Protein AF-A0A438GS21-F1 (afdb_monomer_lite)

Structure (mmCIF, N/CA/C/O backbone):
data_AF-A0A438GS21-F1
#
_entry.id   AF-A0A438GS21-F1
#
loop_
_atom_site.group_PDB
_atom_site.id
_atom_site.type_symbol
_atom_site.label_atom_id
_atom_site.label_alt_id
_atom_site.label_comp_id
_atom_site.label_asym_id
_atom_site.label_entity_id
_atom_site.label_seq_id
_atom_site.pdbx_PDB_ins_cod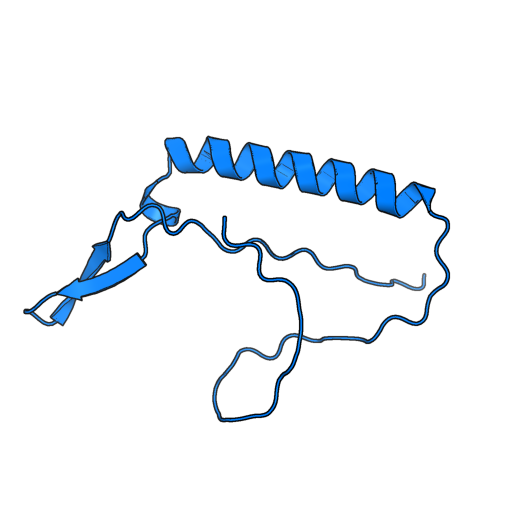e
_atom_site.Cartn_x
_atom_site.Cartn_y
_atom_site.Cartn_z
_atom_site.occupancy
_atom_site.B_iso_or_equiv
_atom_site.auth_seq_id
_atom_site.auth_comp_id
_atom_site.auth_asym_id
_atom_site.auth_atom_id
_atom_site.pdbx_PDB_model_num
ATOM 1 N N . MET A 1 1 ? 2.354 -2.220 5.141 1.00 43.91 1 MET A N 1
ATOM 2 C CA . MET A 1 1 ? 2.675 -2.857 3.848 1.00 43.91 1 MET A CA 1
ATOM 3 C C . MET A 1 1 ? 2.678 -4.359 4.076 1.00 43.91 1 MET A C 1
ATOM 5 O O . MET A 1 1 ? 3.688 -4.899 4.514 1.00 43.91 1 MET A O 1
ATOM 9 N N . ARG A 1 2 ? 1.528 -5.024 3.929 1.00 34.47 2 ARG A N 1
ATOM 10 C CA . ARG A 1 2 ? 1.480 -6.484 4.066 1.00 34.47 2 ARG A CA 1
ATOM 11 C C . ARG A 1 2 ? 1.813 -7.084 2.708 1.00 34.47 2 ARG A C 1
ATOM 13 O O . ARG A 1 2 ? 1.053 -6.951 1.761 1.00 34.47 2 ARG A O 1
ATOM 20 N N . LEU A 1 3 ? 2.996 -7.676 2.609 1.00 36.16 3 LEU A N 1
ATOM 21 C CA . LEU A 1 3 ? 3.416 -8.426 1.433 1.00 36.16 3 LEU A CA 1
ATOM 22 C C . LEU A 1 3 ? 2.918 -9.861 1.622 1.00 36.16 3 LEU A C 1
ATOM 24 O O . LEU A 1 3 ? 3.511 -10.615 2.389 1.00 36.16 3 LEU A O 1
ATOM 28 N N . HIS A 1 4 ? 1.806 -10.220 0.981 1.00 37.22 4 HIS A N 1
ATOM 29 C CA . HIS A 1 4 ? 1.393 -11.620 0.890 1.00 37.22 4 HIS A CA 1
ATOM 30 C C . HIS A 1 4 ? 2.127 -12.280 -0.283 1.00 37.22 4 HIS A C 1
ATOM 32 O O . HIS A 1 4 ? 1.955 -11.887 -1.434 1.00 37.22 4 HIS A O 1
ATOM 38 N N . GLY A 1 5 ? 2.973 -13.262 0.036 1.00 37.12 5 GLY A N 1
ATOM 39 C CA . GLY A 1 5 ? 3.529 -14.220 -0.919 1.00 37.12 5 GLY A CA 1
ATOM 40 C C . GLY A 1 5 ? 2.534 -15.357 -1.176 1.00 37.12 5 GLY A C 1
ATOM 41 O O . GLY A 1 5 ? 1.848 -15.801 -0.260 1.00 37.12 5 GLY A O 1
ATOM 42 N N . ASN A 1 6 ? 2.445 -15.772 -2.438 1.00 47.94 6 ASN A N 1
ATOM 43 C CA . ASN A 1 6 ? 1.447 -16.674 -3.025 1.00 47.94 6 ASN A CA 1
ATOM 44 C C . ASN A 1 6 ? 1.358 -18.072 -2.374 1.00 47.94 6 ASN A C 1
ATOM 46 O O . ASN A 1 6 ? 2.407 -18.657 -2.106 1.00 47.94 6 ASN A O 1
ATOM 50 N N . SER A 1 7 ? 0.142 -18.643 -2.257 1.00 42.44 7 SER A N 1
ATOM 51 C CA . SER A 1 7 ? -0.278 -19.984 -2.755 1.00 42.44 7 SER A CA 1
ATOM 52 C C . SER A 1 7 ? -1.668 -20.410 -2.230 1.00 42.44 7 SER A C 1
ATOM 54 O O . SER A 1 7 ? -1.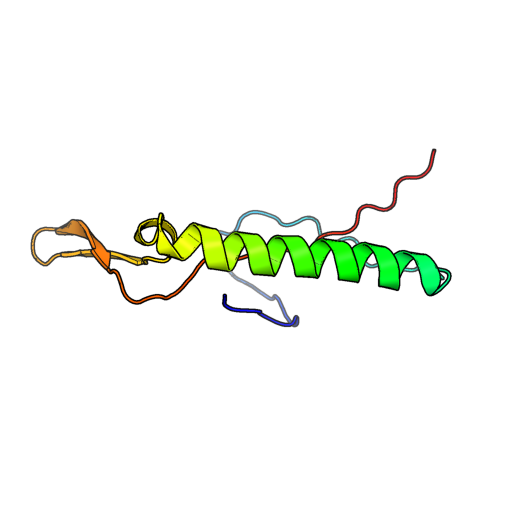961 -20.232 -1.055 1.00 42.44 7 SER A O 1
ATOM 56 N N . GLU A 1 8 ? -2.446 -21.032 -3.128 1.00 37.50 8 GLU A N 1
ATOM 57 C CA . GLU A 1 8 ? -3.681 -21.833 -2.952 1.00 37.50 8 GLU A CA 1
ATOM 58 C C . GLU A 1 8 ? -5.039 -21.114 -2.799 1.00 37.50 8 GLU A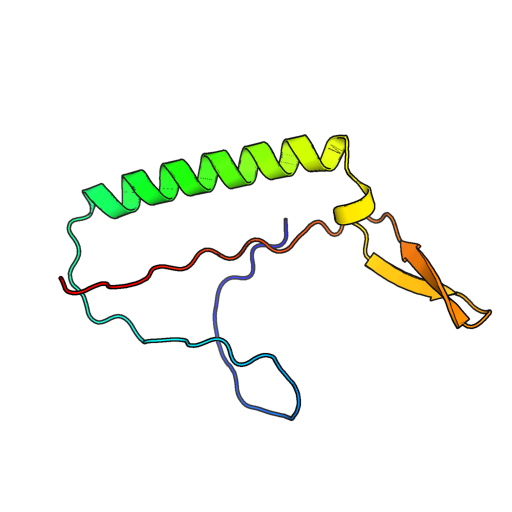 C 1
ATOM 60 O O . GLU A 1 8 ? -5.338 -20.425 -1.829 1.00 37.50 8 GLU A O 1
ATOM 65 N N . GLN A 1 9 ? -5.892 -21.341 -3.806 1.00 38.66 9 GLN A N 1
ATOM 66 C CA . GLN A 1 9 ? -7.296 -20.954 -3.869 1.00 38.66 9 GLN A CA 1
ATOM 67 C C . GLN A 1 9 ? -8.108 -22.208 -4.225 1.00 38.66 9 GLN A C 1
ATOM 69 O O . GLN A 1 9 ? -7.916 -22.740 -5.309 1.00 38.66 9 GLN A O 1
ATOM 74 N N . GLU A 1 10 ? -8.979 -22.647 -3.315 1.00 42.00 10 GLU A N 1
ATOM 75 C CA . GLU A 1 10 ? -10.191 -23.478 -3.489 1.00 42.00 10 GLU A CA 1
ATOM 76 C C . GLU A 1 10 ? -10.915 -23.378 -2.124 1.00 42.00 10 GLU A C 1
ATOM 78 O O . GLU A 1 10 ? -10.327 -23.715 -1.103 1.00 42.00 10 GLU A O 1
ATOM 83 N N . GLY A 1 11 ? -12.134 -22.886 -1.927 1.00 39.41 11 GLY A N 1
ATOM 84 C CA . GLY A 1 11 ? -13.161 -22.303 -2.776 1.00 39.41 11 GLY A CA 1
ATOM 85 C C . GLY A 1 11 ? -14.234 -21.676 -1.862 1.00 39.41 11 GLY A C 1
ATOM 86 O O . GLY A 1 11 ? -14.229 -21.893 -0.650 1.00 39.41 11 GLY A O 1
ATOM 87 N N . GLY A 1 12 ? -15.163 -20.902 -2.433 1.00 37.34 12 GLY A N 1
ATOM 88 C CA . GLY A 1 12 ? -16.354 -20.433 -1.711 1.00 37.34 12 GLY A CA 1
ATOM 89 C C . GLY A 1 12 ? -16.717 -18.964 -1.926 1.00 37.34 12 GLY A C 1
ATOM 90 O O . GLY A 1 12 ? -16.297 -18.101 -1.171 1.00 37.34 12 GLY A O 1
ATOM 91 N N . SER A 1 13 ? -17.566 -18.726 -2.930 1.00 48.06 13 SER A N 1
ATOM 92 C CA . SER A 1 13 ? -18.565 -17.648 -3.019 1.00 48.06 13 SER A CA 1
ATOM 93 C C . SER A 1 13 ? -18.147 -16.223 -2.606 1.00 48.06 13 SER A C 1
ATOM 95 O O . SER A 1 13 ? -18.362 -15.808 -1.470 1.00 48.06 13 SER A O 1
ATOM 97 N N . GLY A 1 14 ? -17.728 -15.420 -3.591 1.00 44.44 14 GLY A N 1
ATOM 98 C CA . GLY A 1 14 ? -17.770 -13.952 -3.517 1.00 44.44 14 GLY A CA 1
ATOM 99 C C . GLY A 1 14 ? -16.401 -13.276 -3.473 1.00 44.44 14 GLY A C 1
ATOM 100 O O . GLY A 1 14 ? -16.003 -12.745 -2.444 1.00 44.44 14 GLY A O 1
ATOM 101 N N . GLY A 1 15 ? -15.691 -13.249 -4.601 1.00 35.50 15 GLY A N 1
ATOM 102 C CA . GLY A 1 15 ? -14.437 -12.509 -4.738 1.00 35.50 15 GLY A CA 1
ATOM 103 C C . GLY A 1 15 ? -14.273 -11.968 -6.152 1.00 35.50 15 GLY A C 1
ATOM 104 O O . GLY A 1 15 ? -14.643 -12.636 -7.118 1.00 35.50 15 GLY A O 1
ATOM 105 N N . CYS A 1 16 ? -13.751 -10.746 -6.272 1.00 37.81 16 CYS A N 1
ATOM 106 C CA . CYS A 1 16 ? -13.362 -10.152 -7.547 1.00 37.81 16 CYS A CA 1
ATOM 107 C C . CYS A 1 16 ? -12.447 -11.126 -8.301 1.00 37.81 16 CYS A C 1
ATOM 109 O O . CYS A 1 16 ? -11.397 -11.515 -7.791 1.00 37.81 16 CYS A O 1
ATOM 111 N N . ALA A 1 17 ? -12.856 -11.532 -9.503 1.00 42.25 17 ALA A N 1
ATOM 112 C CA . ALA A 1 17 ? -12.086 -12.442 -10.337 1.00 42.25 17 ALA A CA 1
ATOM 113 C C . ALA A 1 17 ? -10.784 -11.759 -10.784 1.00 42.25 17 ALA A C 1
ATOM 115 O O . ALA A 1 17 ? -10.785 -10.912 -11.676 1.00 42.25 17 ALA A O 1
ATOM 116 N N . ALA A 1 18 ? -9.670 -12.113 -10.145 1.00 52.12 18 ALA A N 1
ATOM 117 C CA . ALA A 1 18 ? -8.340 -11.771 -10.622 1.00 52.12 18 ALA A CA 1
ATOM 118 C C . ALA A 1 18 ? -7.964 -12.734 -11.760 1.00 52.12 18 ALA A C 1
ATOM 120 O O . ALA A 1 18 ? -7.886 -13.947 -11.560 1.00 52.12 18 ALA A O 1
ATOM 121 N N . CYS A 1 19 ? -7.742 -12.200 -12.962 1.00 41.22 19 CYS A N 1
ATOM 122 C CA . CYS A 1 19 ? -7.259 -12.966 -14.109 1.00 41.22 19 CYS A CA 1
ATOM 123 C C . CYS A 1 19 ? -5.798 -13.388 -13.877 1.00 41.22 19 CYS A C 1
ATOM 125 O O . CYS A 1 19 ? -4.883 -12.609 -14.129 1.00 41.22 19 CYS A O 1
ATOM 127 N N . ALA A 1 20 ? -5.565 -14.611 -13.399 1.00 50.31 20 ALA A N 1
ATOM 128 C CA . ALA A 1 20 ? -4.224 -15.181 -13.275 1.00 50.31 20 ALA A CA 1
ATOM 129 C C . ALA A 1 20 ? -3.906 -16.070 -14.491 1.00 50.31 20 ALA A C 1
ATOM 131 O O . ALA A 1 20 ? -4.289 -17.238 -14.546 1.00 50.31 20 ALA A O 1
ATOM 132 N N . GLY A 1 21 ? -3.200 -15.513 -15.477 1.00 45.09 21 GLY A N 1
ATOM 133 C CA . GLY A 1 21 ? -2.522 -16.289 -16.517 1.00 45.09 21 GLY A CA 1
ATOM 134 C C . GLY A 1 21 ? -1.217 -16.875 -15.969 1.00 45.09 21 GLY A C 1
ATOM 135 O O . GLY A 1 21 ? -0.432 -16.172 -15.340 1.00 45.09 21 GLY A O 1
ATOM 136 N N . LYS A 1 22 ? -0.988 -18.174 -16.175 1.00 44.47 22 LYS A N 1
ATOM 137 C CA . LYS A 1 22 ? 0.210 -18.895 -15.719 1.00 44.47 22 LYS A CA 1
ATOM 138 C C . LYS A 1 22 ? 1.372 -18.599 -16.687 1.00 44.47 22 LYS A C 1
ATOM 140 O O . LYS A 1 22 ? 1.219 -18.905 -17.869 1.00 44.47 22 LYS A O 1
ATOM 145 N N . PRO A 1 23 ? 2.517 -18.044 -16.251 1.00 42.47 23 PRO A N 1
ATOM 146 C CA . PRO A 1 23 ? 3.590 -17.711 -17.178 1.00 42.47 23 PRO A CA 1
ATOM 147 C C . PRO A 1 23 ? 4.353 -18.976 -17.592 1.00 42.47 23 PRO A C 1
ATOM 149 O O . PRO A 1 23 ? 4.858 -19.726 -16.758 1.00 42.47 23 PRO A O 1
ATOM 152 N N . HIS A 1 24 ? 4.436 -19.211 -18.899 1.00 55.56 24 HIS A N 1
ATOM 153 C CA . HIS A 1 24 ? 5.519 -19.959 -19.534 1.00 55.56 24 HIS A CA 1
ATOM 154 C C . HIS A 1 24 ? 6.231 -18.965 -20.449 1.00 55.56 24 HIS A C 1
ATOM 156 O O . HIS A 1 24 ? 5.755 -18.688 -21.545 1.00 55.56 24 HIS A O 1
ATOM 162 N N . GLY A 1 25 ? 7.339 -18.391 -19.987 1.00 47.81 25 GLY A N 1
ATOM 163 C CA . GLY A 1 25 ? 8.084 -17.406 -20.764 1.00 47.81 25 GLY A CA 1
ATOM 164 C C . GLY A 1 25 ? 9.487 -17.214 -20.214 1.00 47.81 25 GLY A C 1
ATOM 165 O O . GLY A 1 25 ? 9.669 -16.695 -19.121 1.00 47.81 25 GLY A O 1
ATOM 166 N N . SER A 1 26 ? 10.474 -17.680 -20.974 1.00 60.19 26 SER A N 1
ATOM 167 C CA . SER A 1 26 ? 11.899 -17.476 -20.726 1.00 60.19 26 SER A CA 1
ATOM 168 C C . SER A 1 26 ? 12.245 -16.002 -20.982 1.00 60.19 26 SER A C 1
ATOM 170 O O . SER A 1 26 ? 12.288 -15.575 -22.132 1.00 60.19 26 SER A O 1
ATOM 172 N N . GLY A 1 27 ? 12.433 -15.216 -19.918 1.00 55.84 27 GLY A N 1
ATOM 173 C CA . GLY A 1 27 ? 12.850 -13.810 -19.980 1.00 55.84 27 GLY A CA 1
ATOM 174 C C . GLY A 1 27 ? 14.341 -13.629 -19.673 1.00 55.84 27 GLY A C 1
ATOM 175 O O . GLY A 1 27 ? 14.893 -14.315 -18.814 1.00 55.84 27 GLY A O 1
ATOM 176 N N . ASN A 1 28 ? 15.008 -12.699 -20.368 1.00 57.41 28 ASN A N 1
ATOM 177 C CA . ASN A 1 28 ? 16.377 -12.279 -20.048 1.00 57.41 28 ASN A CA 1
ATOM 178 C C . ASN A 1 28 ? 16.388 -11.542 -18.696 1.00 57.41 28 ASN A C 1
ATOM 180 O O . ASN A 1 28 ? 15.701 -10.538 -18.535 1.00 57.41 28 ASN A O 1
ATOM 184 N N . GLY A 1 29 ? 17.215 -11.981 -17.741 1.00 58.97 29 GLY A N 1
ATOM 185 C CA . GLY A 1 29 ? 17.225 -11.483 -16.353 1.00 58.97 29 GLY A CA 1
ATOM 186 C C . GLY A 1 29 ? 17.557 -9.993 -16.131 1.00 58.97 29 GLY A C 1
ATOM 187 O O . GLY A 1 29 ? 17.658 -9.565 -14.986 1.00 58.97 29 GLY A O 1
ATOM 188 N N . GLY A 1 30 ? 17.743 -9.187 -17.183 1.00 62.78 30 GLY A N 1
ATOM 189 C CA . GLY A 1 30 ? 18.009 -7.745 -17.086 1.00 62.78 30 GLY A CA 1
ATOM 190 C C . GLY A 1 30 ? 16.756 -6.876 -16.922 1.00 62.78 30 GLY A C 1
ATOM 191 O O . GLY A 1 30 ? 16.799 -5.869 -16.211 1.00 62.78 30 GLY A O 1
ATOM 192 N N . ASP A 1 31 ? 15.637 -7.270 -17.531 1.00 66.44 31 ASP A N 1
ATOM 193 C CA . ASP A 1 31 ? 14.397 -6.480 -17.515 1.00 66.44 31 ASP A CA 1
ATOM 194 C C . ASP A 1 31 ? 13.636 -6.648 -16.193 1.00 66.44 31 ASP A C 1
ATOM 196 O O . ASP A 1 31 ? 13.107 -5.680 -15.641 1.00 66.44 31 ASP A O 1
ATOM 200 N N . GLU A 1 32 ? 13.697 -7.847 -15.612 1.00 69.69 32 GLU A N 1
ATOM 201 C CA . GLU A 1 32 ? 13.138 -8.148 -14.291 1.00 69.69 32 GLU A CA 1
ATOM 202 C C . GLU A 1 32 ? 13.847 -7.363 -13.174 1.00 69.69 32 GLU A C 1
ATOM 204 O O . GLU A 1 32 ? 13.201 -6.810 -12.282 1.00 69.69 32 GLU A O 1
ATOM 209 N N . LEU A 1 33 ? 15.171 -7.188 -13.274 1.00 73.06 33 LEU A N 1
ATOM 210 C CA . LEU A 1 33 ? 15.934 -6.354 -12.338 1.00 73.06 33 LEU A CA 1
ATOM 211 C C . LEU A 1 33 ? 15.571 -4.864 -12.443 1.00 73.06 33 LEU A C 1
ATOM 213 O O . LEU A 1 33 ? 15.518 -4.164 -11.426 1.00 73.06 33 LEU A O 1
ATOM 217 N N . ARG A 1 34 ? 15.307 -4.354 -13.653 1.00 84.56 34 ARG A N 1
ATOM 218 C CA . ARG A 1 34 ? 14.893 -2.954 -13.847 1.00 84.56 34 ARG A CA 1
ATOM 219 C C . ARG A 1 34 ? 13.487 -2.698 -13.330 1.00 84.56 34 ARG A C 1
ATOM 221 O O . ARG A 1 34 ? 13.287 -1.725 -12.601 1.00 84.56 34 ARG A O 1
ATOM 228 N N . PHE A 1 35 ? 12.538 -3.561 -13.673 1.00 86.50 35 PHE A N 1
ATOM 229 C CA . PHE A 1 35 ? 11.168 -3.421 -13.203 1.00 86.50 35 PHE A CA 1
ATOM 230 C C . PHE A 1 35 ? 11.087 -3.572 -11.680 1.00 86.50 35 PHE A C 1
ATOM 232 O O . PHE A 1 35 ? 10.517 -2.708 -11.016 1.00 86.50 35 PHE A O 1
ATOM 239 N N . GLY A 1 36 ? 11.770 -4.565 -11.101 1.00 88.25 36 GLY A N 1
ATOM 240 C CA . GLY A 1 36 ? 11.861 -4.722 -9.648 1.00 88.25 36 GLY A CA 1
ATOM 241 C C . GLY A 1 36 ? 12.429 -3.482 -8.942 1.00 88.25 36 GLY A C 1
ATOM 242 O O . GLY A 1 36 ? 11.937 -3.082 -7.883 1.00 88.25 36 GLY A O 1
AT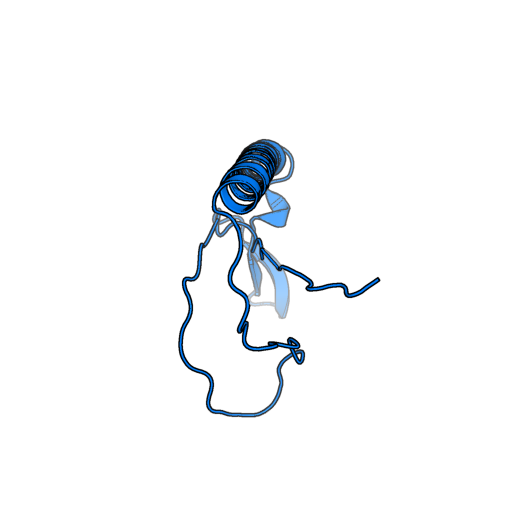OM 243 N N . SER A 1 37 ? 13.412 -2.804 -9.551 1.00 92.06 37 SER A N 1
ATOM 244 C CA . SER A 1 37 ? 13.935 -1.529 -9.040 1.00 92.06 37 SER A CA 1
ATOM 245 C C . SER A 1 37 ? 12.876 -0.419 -9.040 1.00 92.06 37 SER A C 1
ATOM 247 O O . SER A 1 37 ? 12.728 0.287 -8.042 1.00 92.06 37 SER A O 1
ATOM 249 N N . MET A 1 38 ? 12.095 -0.290 -10.117 1.00 92.19 38 MET A N 1
ATOM 250 C CA . MET A 1 38 ? 10.997 0.682 -10.187 1.00 92.19 38 MET A CA 1
ATOM 251 C C . MET A 1 38 ? 9.908 0.384 -9.156 1.00 92.19 38 MET A C 1
ATOM 253 O O . MET A 1 38 ? 9.468 1.287 -8.445 1.00 92.19 38 MET A O 1
ATOM 257 N N . VAL A 1 39 ? 9.517 -0.885 -9.027 1.00 93.19 39 VAL A N 1
ATOM 258 C CA . VAL A 1 39 ? 8.539 -1.324 -8.029 1.00 93.19 39 VAL A CA 1
ATOM 259 C C . VAL A 1 39 ? 9.006 -0.963 -6.623 1.00 93.19 39 VAL A C 1
ATOM 261 O O . VAL A 1 39 ? 8.215 -0.454 -5.831 1.00 93.19 39 VAL A O 1
ATOM 264 N N . ARG A 1 40 ? 10.289 -1.163 -6.305 1.00 94.00 40 ARG A N 1
ATOM 265 C CA . ARG A 1 40 ? 10.851 -0.770 -5.008 1.00 94.00 40 ARG A CA 1
ATOM 266 C C . ARG A 1 40 ? 10.692 0.729 -4.745 1.00 94.00 40 ARG A C 1
ATOM 268 O O . ARG A 1 40 ? 10.205 1.089 -3.678 1.00 94.00 40 ARG A O 1
ATOM 275 N N . VAL A 1 41 ? 11.027 1.582 -5.716 1.00 96.50 41 VAL A N 1
ATOM 276 C CA . VAL A 1 41 ? 10.873 3.043 -5.581 1.00 96.50 41 VAL A CA 1
ATOM 277 C C . VAL A 1 41 ? 9.414 3.423 -5.317 1.00 96.50 41 VAL A C 1
ATOM 279 O O . VAL A 1 41 ? 9.144 4.239 -4.438 1.00 96.50 41 VAL A O 1
ATOM 282 N N . VAL A 1 42 ? 8.456 2.805 -6.015 1.00 95.94 42 VAL A N 1
ATOM 283 C CA . VAL A 1 42 ? 7.024 3.067 -5.788 1.00 95.94 42 VAL A CA 1
ATOM 284 C C . VAL A 1 42 ? 6.588 2.607 -4.395 1.00 95.94 42 VAL A C 1
ATOM 286 O O . VAL A 1 42 ? 5.883 3.342 -3.704 1.00 95.94 42 VAL A O 1
ATOM 289 N N . LYS A 1 43 ? 7.028 1.423 -3.946 1.00 95.12 43 LYS A N 1
ATOM 290 C CA . LYS A 1 43 ? 6.734 0.906 -2.599 1.00 95.12 43 LYS A CA 1
ATOM 291 C C . LYS A 1 43 ? 7.266 1.849 -1.507 1.00 95.12 43 LYS A C 1
ATOM 293 O O . LYS A 1 43 ? 6.560 2.110 -0.534 1.00 95.12 43 LYS A O 1
ATOM 298 N N . GLU A 1 44 ? 8.472 2.390 -1.679 1.00 96.81 44 GLU A N 1
ATOM 299 C CA . GLU A 1 44 ? 9.086 3.351 -0.750 1.00 96.81 44 GLU A CA 1
ATOM 300 C C . GLU A 1 44 ? 8.356 4.701 -0.743 1.00 96.81 44 GLU A C 1
ATOM 302 O O . GLU A 1 44 ? 8.001 5.207 0.323 1.00 96.81 44 GLU A O 1
ATOM 307 N N . ALA A 1 45 ? 8.067 5.258 -1.921 1.00 97.06 45 ALA A N 1
ATOM 308 C CA . ALA A 1 45 ? 7.334 6.515 -2.046 1.00 97.06 45 ALA A CA 1
ATOM 309 C C . ALA A 1 45 ? 5.918 6.413 -1.455 1.00 97.06 45 ALA A C 1
ATOM 311 O O . ALA A 1 45 ? 5.459 7.330 -0.774 1.00 97.06 45 ALA A O 1
ATOM 312 N N . LEU A 1 46 ? 5.240 5.277 -1.648 1.00 95.69 46 LEU A N 1
ATOM 313 C CA . LEU A 1 46 ? 3.930 5.014 -1.055 1.00 95.69 46 LEU A CA 1
ATOM 314 C C . LEU A 1 46 ? 4.002 4.967 0.475 1.00 95.69 46 LEU A C 1
ATOM 316 O O . LEU A 1 46 ? 3.157 5.558 1.145 1.00 95.69 46 LEU A O 1
ATOM 320 N N . ALA A 1 47 ? 5.025 4.324 1.042 1.00 94.75 47 ALA A N 1
ATOM 321 C CA . ALA A 1 47 ? 5.229 4.311 2.489 1.00 94.75 47 ALA A CA 1
ATOM 322 C C . ALA A 1 47 ? 5.445 5.725 3.056 1.00 94.75 47 ALA A C 1
ATOM 324 O O . ALA A 1 47 ? 4.886 6.053 4.102 1.00 94.75 47 ALA A O 1
ATOM 325 N N . GLN A 1 48 ? 6.199 6.576 2.352 1.00 96.44 48 GLN A N 1
ATOM 326 C CA . GLN A 1 48 ? 6.390 7.979 2.731 1.00 96.44 48 GLN A CA 1
ATOM 327 C C . GLN A 1 48 ? 5.090 8.784 2.628 1.00 96.44 48 GLN A C 1
ATOM 329 O O . GLN A 1 48 ? 4.760 9.534 3.544 1.00 96.44 48 GLN A O 1
ATOM 334 N N . ALA A 1 49 ? 4.317 8.600 1.556 1.00 95.38 49 ALA A N 1
ATOM 335 C CA . ALA A 1 49 ? 3.040 9.284 1.378 1.00 95.38 49 ALA A CA 1
ATOM 336 C C . ALA A 1 49 ? 2.045 8.936 2.500 1.00 95.38 49 ALA A C 1
ATOM 338 O O . ALA A 1 49 ? 1.361 9.817 3.021 1.00 95.38 49 ALA A O 1
ATOM 339 N N . LEU A 1 50 ? 2.008 7.676 2.944 1.00 93.75 50 LEU A N 1
ATOM 340 C CA . LEU A 1 50 ? 1.136 7.232 4.038 1.00 93.75 50 LEU A CA 1
ATOM 341 C C . LEU A 1 50 ? 1.449 7.881 5.395 1.00 93.75 50 LEU A C 1
ATOM 343 O O . LEU A 1 50 ? 0.614 7.803 6.290 1.00 93.75 50 LEU A O 1
ATOM 347 N N . VAL A 1 51 ? 2.589 8.561 5.563 1.00 91.69 51 VAL A N 1
ATOM 348 C CA . VAL A 1 51 ? 2.842 9.383 6.759 1.00 91.69 51 VAL A CA 1
ATOM 349 C C . VAL A 1 51 ? 1.877 10.569 6.805 1.00 91.69 51 VAL A C 1
ATOM 351 O O . VAL A 1 51 ? 1.255 10.826 7.833 1.00 91.69 51 VAL A O 1
ATOM 354 N N . SER A 1 52 ? 1.714 11.277 5.685 1.00 93.06 52 SER A N 1
ATOM 355 C CA . SER A 1 52 ? 0.776 12.401 5.576 1.00 93.06 52 SER A CA 1
ATOM 356 C C . SER A 1 52 ? -0.664 11.933 5.365 1.00 93.06 52 SER A C 1
ATOM 358 O O . SER A 1 52 ? -1.597 12.577 5.838 1.00 93.06 52 SER A O 1
ATOM 360 N N . TYR A 1 53 ? -0.847 10.794 4.696 1.00 91.75 53 TYR A N 1
ATOM 361 C CA . TYR A 1 53 ? -2.152 10.224 4.365 1.00 91.75 53 TYR A CA 1
ATOM 362 C C . TYR A 1 53 ? -2.449 8.941 5.152 1.00 91.75 53 TYR A C 1
ATOM 364 O O . TYR A 1 53 ? -2.877 7.927 4.596 1.00 91.75 53 TYR A O 1
ATOM 372 N N . TYR A 1 54 ? -2.227 8.986 6.465 1.00 88.94 54 TYR A N 1
ATOM 373 C CA . TYR A 1 54 ? -2.331 7.823 7.353 1.00 88.94 54 TYR A CA 1
ATOM 374 C C . TYR A 1 54 ? -3.717 7.168 7.364 1.00 88.94 54 TYR A C 1
ATOM 376 O O . TYR A 1 54 ? -3.811 5.969 7.604 1.00 88.94 54 TYR A O 1
ATOM 384 N N . ALA A 1 55 ? -4.778 7.919 7.049 1.00 90.19 55 ALA A N 1
ATOM 385 C CA . ALA A 1 55 ? -6.144 7.405 6.970 1.00 90.19 55 ALA A CA 1
ATOM 386 C C . ALA A 1 55 ? -6.298 6.253 5.959 1.00 90.19 55 ALA A C 1
ATOM 388 O O . ALA A 1 55 ? -7.122 5.368 6.166 1.00 90.19 55 ALA A O 1
ATOM 389 N N . PHE A 1 56 ? -5.484 6.213 4.896 1.00 90.62 56 PHE A N 1
ATOM 390 C CA . PHE A 1 56 ? -5.498 5.098 3.941 1.00 90.62 56 PHE A CA 1
ATOM 391 C C . PHE A 1 56 ? -4.822 3.834 4.480 1.00 90.62 56 PHE A C 1
ATOM 393 O O . PHE A 1 56 ? -5.056 2.751 3.959 1.00 90.62 56 PHE A O 1
ATOM 400 N N . ALA A 1 57 ? -3.997 3.951 5.522 1.00 92.25 57 ALA A N 1
ATOM 401 C CA . ALA A 1 57 ? -3.384 2.816 6.208 1.00 92.25 57 ALA A CA 1
ATOM 402 C C . ALA A 1 57 ? -4.252 2.272 7.361 1.00 92.25 57 ALA A C 1
ATOM 404 O O . ALA A 1 57 ? -3.765 1.441 8.136 1.00 92.25 57 ALA A O 1
ATOM 405 N N . SER A 1 58 ? -5.490 2.759 7.485 1.00 90.12 58 SER A N 1
ATOM 406 C CA . SER A 1 58 ? -6.454 2.408 8.528 1.00 90.12 58 SER A CA 1
ATOM 407 C C . SER A 1 58 ? -7.408 1.300 8.084 1.00 90.12 58 SER A C 1
ATOM 409 O O . SER A 1 58 ? -7.602 1.045 6.898 1.00 90.12 58 SER A O 1
ATOM 411 N N . GLU A 1 59 ? -8.035 0.647 9.054 1.00 91.56 59 GLU A N 1
ATOM 412 C CA . GLU A 1 59 ? -9.079 -0.353 8.836 1.00 91.56 59 GLU A CA 1
ATOM 413 C C . GLU A 1 59 ? -10.461 0.263 9.049 1.00 91.56 59 GLU A C 1
ATOM 415 O O . GLU A 1 59 ? -10.644 1.049 9.973 1.00 91.56 59 GLU A O 1
ATOM 420 N N . VAL A 1 60 ? -11.441 -0.083 8.215 1.00 92.19 60 VAL A N 1
ATOM 421 C CA . VAL A 1 60 ? -12.828 0.345 8.430 1.00 92.19 60 VAL A CA 1
ATOM 422 C C . VAL A 1 60 ? 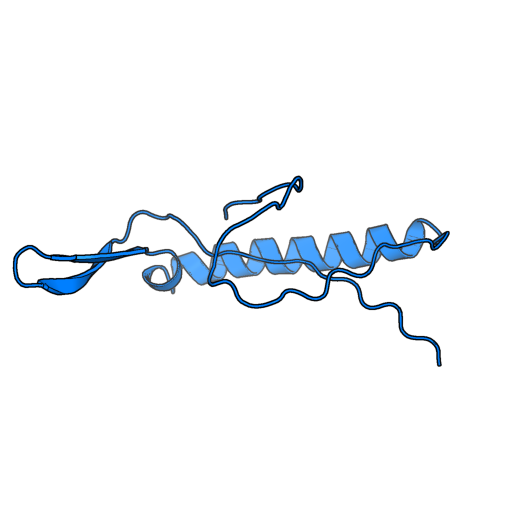-13.490 -0.640 9.388 1.00 92.19 60 VAL A C 1
ATOM 424 O O . VAL A 1 60 ? -13.524 -1.839 9.113 1.00 92.19 60 VAL A O 1
ATOM 427 N N . VAL A 1 61 ? -14.020 -0.144 10.501 1.00 93.88 61 VAL A N 1
ATOM 428 C CA . VAL A 1 61 ? -14.693 -0.945 11.533 1.00 93.88 61 VAL A CA 1
ATOM 429 C C . VAL A 1 61 ? -16.059 -0.351 11.852 1.00 93.88 61 VAL A C 1
ATOM 431 O O . VAL A 1 61 ? -16.268 0.842 11.675 1.00 93.88 61 VAL A O 1
ATOM 434 N N . SER A 1 62 ? -16.999 -1.166 12.323 1.00 95.88 62 SER A N 1
ATOM 435 C CA . SER A 1 62 ? -18.279 -0.681 12.848 1.00 95.88 62 SER A CA 1
ATOM 436 C C . SER A 1 62 ? -18.184 -0.453 14.356 1.00 95.88 62 SER A C 1
ATOM 438 O O . SER A 1 62 ? -17.750 -1.354 15.079 1.00 95.88 62 SER A O 1
ATOM 440 N N . ASN A 1 63 ? -18.623 0.706 14.843 1.00 90.81 63 ASN A N 1
ATOM 441 C CA . ASN A 1 63 ? -18.723 0.975 16.275 1.00 90.81 63 ASN A CA 1
ATOM 442 C C . ASN A 1 63 ? -19.945 0.274 16.905 1.00 90.81 63 ASN A C 1
ATOM 444 O O . ASN A 1 63 ? -20.742 -0.379 16.227 1.00 90.81 63 ASN A O 1
ATOM 448 N N . SER A 1 64 ? -20.113 0.407 18.223 1.00 94.31 64 SER A N 1
ATOM 449 C CA . SER A 1 64 ? -21.235 -0.193 18.965 1.00 94.31 64 SER A CA 1
ATOM 450 C C . SER A 1 64 ? -22.612 0.355 18.570 1.00 94.31 64 SER A C 1
ATOM 452 O O . SER A 1 64 ? -23.624 -0.268 18.885 1.00 94.31 64 SER A O 1
ATOM 454 N N . MET A 1 65 ? -22.655 1.495 17.878 1.00 94.81 65 MET A N 1
ATOM 455 C CA . MET A 1 65 ? -23.869 2.106 17.335 1.00 94.81 65 MET A CA 1
ATOM 456 C C . MET A 1 65 ? -24.119 1.715 15.868 1.00 94.81 65 MET A C 1
ATOM 458 O O . MET A 1 65 ? -25.123 2.126 15.292 1.00 94.81 65 MET A O 1
ATOM 462 N N . GLY A 1 66 ? -23.241 0.903 15.267 1.00 94.81 66 GLY A N 1
ATOM 463 C CA . GLY A 1 66 ? -23.342 0.451 13.879 1.00 94.81 66 GLY A CA 1
ATOM 464 C C . GLY A 1 66 ? -22.809 1.442 12.842 1.00 94.81 66 GLY A C 1
ATOM 465 O O . GLY A 1 66 ? -22.965 1.203 11.646 1.00 94.81 66 GLY A O 1
ATOM 466 N N . GLU A 1 67 ? -22.175 2.535 13.264 1.00 96.56 67 GLU A N 1
ATOM 467 C CA . GLU A 1 67 ? -21.562 3.504 12.355 1.00 96.56 67 GLU A CA 1
ATOM 468 C C . GLU A 1 67 ? -20.149 3.064 11.963 1.00 96.56 67 GLU A C 1
ATOM 470 O O . GLU A 1 67 ? -19.459 2.392 12.731 1.00 96.56 67 GLU A O 1
ATOM 475 N N . LEU A 1 68 ? -19.710 3.438 10.760 1.00 94.38 68 LEU A N 1
ATOM 476 C CA . LEU A 1 68 ? -18.373 3.106 10.273 1.00 94.38 68 LEU A CA 1
ATOM 477 C C . LEU A 1 68 ? -17.337 4.119 10.771 1.00 94.38 68 LEU A C 1
ATOM 479 O O . LEU A 1 68 ? -17.500 5.325 10.601 1.00 94.38 68 LEU A O 1
ATOM 483 N N . GLU A 1 69 ? -16.232 3.610 11.304 1.00 93.88 69 GLU A N 1
ATOM 484 C CA . GLU A 1 69 ? -15.089 4.372 11.798 1.00 93.88 69 GLU A CA 1
ATOM 485 C C . GLU A 1 69 ? -13.782 3.875 11.168 1.00 93.88 69 GLU A C 1
ATOM 487 O O . GLU A 1 69 ? -13.653 2.714 10.772 1.00 93.88 69 GLU A O 1
ATOM 492 N N . LEU A 1 70 ? -12.786 4.763 11.091 1.00 92.12 70 LEU A N 1
ATOM 493 C CA . LEU A 1 70 ? -11.428 4.410 10.681 1.00 92.12 70 LEU A CA 1
ATOM 494 C C . LEU A 1 70 ? -10.585 4.052 11.906 1.00 92.12 70 LEU A C 1
ATOM 496 O O . LEU A 1 70 ? -10.137 4.923 12.654 1.00 92.12 70 LEU A O 1
ATOM 500 N N . LEU A 1 71 ? -10.285 2.770 12.064 1.00 91.12 71 LEU A N 1
ATOM 501 C CA . LEU A 1 71 ? -9.314 2.284 13.028 1.00 91.12 71 LEU A CA 1
ATOM 502 C C . LEU A 1 71 ? -7.892 2.532 12.508 1.00 91.12 71 LEU A C 1
ATOM 504 O O . LEU A 1 71 ? -7.362 1.791 11.678 1.00 91.12 71 LEU A O 1
ATOM 508 N N . CYS A 1 72 ? -7.260 3.586 13.019 1.00 87.62 72 CYS A N 1
ATOM 509 C CA . CYS A 1 72 ? -5.908 3.998 12.644 1.00 87.62 72 CYS A CA 1
ATOM 510 C C . CYS A 1 72 ? -4.839 3.139 13.347 1.00 87.62 72 CYS A C 1
ATOM 512 O O . CYS A 1 72 ? -4.196 3.581 14.292 1.00 87.62 72 CYS A O 1
ATOM 514 N N . ASN A 1 73 ? -4.662 1.895 12.895 1.00 86.12 73 ASN A N 1
ATOM 515 C CA . ASN A 1 73 ? -3.773 0.883 13.491 1.00 86.12 73 ASN A CA 1
ATOM 516 C C . ASN A 1 73 ? -2.522 0.569 12.643 1.00 86.12 73 ASN A C 1
ATOM 518 O O . ASN A 1 73 ? -1.910 -0.487 12.810 1.00 86.12 73 ASN A O 1
ATOM 522 N N . ASN A 1 74 ? -2.167 1.449 11.700 1.00 87.50 74 ASN A N 1
ATOM 523 C CA . ASN A 1 74 ? -1.043 1.264 10.775 1.00 87.50 74 ASN A CA 1
ATOM 524 C C . ASN A 1 74 ? -1.075 -0.088 10.025 1.00 87.50 74 ASN A C 1
ATOM 526 O O . ASN A 1 74 ? -0.021 -0.620 9.661 1.00 87.50 74 ASN A O 1
ATOM 530 N N . ARG A 1 75 ? -2.269 -0.647 9.756 1.00 90.25 75 ARG A N 1
ATOM 531 C CA . ARG A 1 75 ? -2.445 -1.883 8.966 1.00 90.25 75 ARG A CA 1
ATOM 532 C C . ARG A 1 75 ? -1.751 -1.783 7.607 1.00 90.25 75 ARG A C 1
ATOM 534 O O . ARG A 1 75 ? -1.188 -2.771 7.123 1.00 90.25 75 ARG A O 1
ATOM 541 N N . GLY A 1 76 ? -1.728 -0.574 7.050 1.00 90.50 76 GLY A N 1
ATOM 542 C CA . GLY A 1 76 ? -1.137 -0.260 5.757 1.00 90.50 76 GLY A CA 1
ATOM 543 C C . GLY A 1 76 ? -2.096 -0.541 4.608 1.00 90.50 76 GLY A C 1
ATOM 544 O O . GLY A 1 76 ? -3.257 -0.867 4.821 1.00 90.50 76 GLY A O 1
ATOM 545 N N . VAL A 1 77 ? -1.572 -0.420 3.392 1.00 92.56 77 VAL A N 1
ATOM 546 C CA . VAL A 1 77 ? -2.298 -0.684 2.147 1.00 92.56 77 VAL A CA 1
ATOM 547 C C . VAL A 1 77 ? -1.764 -1.940 1.469 1.00 92.56 77 VAL A C 1
ATOM 549 O O . VAL A 1 77 ? -0.601 -2.318 1.675 1.00 92.56 77 VAL A O 1
ATOM 552 N N . ASP A 1 78 ? -2.610 -2.545 0.644 1.00 92.62 78 ASP A N 1
ATOM 553 C CA . ASP A 1 78 ? -2.219 -3.613 -0.264 1.00 92.62 78 ASP A CA 1
ATOM 554 C C . ASP A 1 78 ? -1.616 -3.010 -1.536 1.00 92.62 78 ASP A C 1
ATOM 556 O O . ASP A 1 78 ? -2.154 -2.072 -2.126 1.00 92.62 78 ASP A O 1
ATOM 560 N N . PHE A 1 79 ? -0.471 -3.545 -1.953 1.00 92.12 79 PHE A N 1
ATOM 561 C CA . PHE A 1 79 ? 0.217 -3.156 -3.179 1.00 92.12 79 PHE A CA 1
ATOM 562 C C . PHE A 1 79 ? 0.469 -4.414 -4.003 1.00 92.12 79 PHE A C 1
ATOM 564 O O . PHE A 1 79 ? 1.233 -5.283 -3.579 1.00 92.12 79 PHE A O 1
ATOM 571 N N . ILE A 1 80 ? -0.174 -4.509 -5.165 1.00 91.75 80 ILE A N 1
ATOM 572 C CA . ILE A 1 80 ? -0.143 -5.698 -6.019 1.00 91.75 80 ILE A CA 1
ATOM 573 C C . ILE A 1 80 ? 0.697 -5.389 -7.255 1.00 91.75 80 ILE A C 1
ATOM 575 O O . ILE A 1 80 ? 0.443 -4.426 -7.975 1.00 91.75 80 ILE A O 1
ATOM 579 N N . GLU A 1 81 ? 1.710 -6.215 -7.484 1.00 88.62 81 GLU A N 1
ATOM 580 C CA . GLU A 1 81 ? 2.573 -6.168 -8.660 1.00 88.62 81 GLU A CA 1
ATOM 581 C C . GLU A 1 81 ? 2.056 -7.174 -9.693 1.00 88.62 81 GLU A C 1
ATOM 583 O O . GLU A 1 81 ? 1.835 -8.338 -9.359 1.00 88.62 81 GLU A O 1
ATOM 588 N N . VAL A 1 82 ? 1.829 -6.732 -10.932 1.00 86.94 82 VAL A N 1
ATOM 589 C CA . VAL A 1 82 ? 1.284 -7.568 -12.012 1.00 86.94 82 VAL A CA 1
ATOM 590 C C . VAL A 1 82 ? 2.083 -7.327 -13.286 1.00 86.94 82 VAL A C 1
ATOM 592 O O . VAL A 1 82 ? 2.434 -6.188 -13.595 1.00 86.94 82 VAL A O 1
ATOM 595 N N . TYR A 1 83 ? 2.327 -8.400 -14.034 1.00 83.38 83 TYR A N 1
ATOM 596 C CA . TYR A 1 83 ? 2.979 -8.372 -15.338 1.00 83.38 83 TYR A CA 1
ATOM 597 C C . TYR A 1 83 ? 1.964 -8.754 -16.412 1.00 83.38 83 TYR A C 1
ATOM 599 O O . TYR A 1 83 ? 1.219 -9.721 -16.250 1.00 83.38 83 TYR A O 1
ATOM 607 N N . ALA A 1 84 ? 1.943 -7.996 -17.504 1.00 83.62 84 ALA A N 1
ATOM 608 C CA . ALA A 1 84 ? 1.164 -8.322 -18.687 1.00 83.62 84 ALA A CA 1
ATOM 609 C C . ALA A 1 84 ? 2.126 -8.721 -19.805 1.00 83.62 84 ALA A C 1
ATOM 611 O O . ALA A 1 84 ? 3.000 -7.937 -20.174 1.00 83.62 84 ALA A O 1
ATOM 612 N N . ASP A 1 85 ? 1.954 -9.930 -20.331 1.00 80.00 85 ASP A N 1
ATOM 613 C CA . ASP A 1 85 ? 2.602 -10.332 -21.573 1.00 80.00 85 ASP A CA 1
ATOM 614 C C . ASP A 1 85 ? 1.794 -9.754 -22.740 1.00 80.00 85 ASP A C 1
ATOM 616 O O . ASP A 1 85 ? 0.601 -10.039 -22.879 1.00 80.00 85 ASP A O 1
ATOM 620 N N . VAL A 1 86 ? 2.415 -8.882 -23.534 1.00 78.38 86 VAL A N 1
ATOM 621 C CA . VAL A 1 86 ? 1.780 -8.236 -24.688 1.00 78.38 86 VAL A CA 1
ATOM 622 C C . VAL A 1 86 ? 2.545 -8.658 -25.934 1.00 78.38 86 VAL A C 1
ATOM 624 O O . VAL A 1 86 ? 3.680 -8.235 -26.145 1.00 78.38 86 VAL A O 1
ATOM 627 N N . GLN A 1 87 ? 1.914 -9.485 -26.767 1.00 68.00 87 GLN A N 1
ATOM 628 C CA . GLN A 1 87 ? 2.389 -9.742 -28.126 1.00 68.00 87 GLN A CA 1
ATOM 629 C C . GLN A 1 87 ? 1.944 -8.582 -29.025 1.00 68.00 87 GLN A C 1
ATOM 631 O O . GLN A 1 87 ? 0.765 -8.220 -29.022 1.00 68.00 87 GLN A O 1
ATOM 636 N N . LEU A 1 88 ? 2.901 -7.984 -29.738 1.00 54.62 88 LEU A N 1
ATOM 637 C CA . LEU A 1 88 ? 2.699 -6.885 -30.689 1.00 54.62 88 LEU A CA 1
ATOM 638 C C . LEU A 1 88 ? 2.524 -7.406 -32.116 1.00 54.62 88 LEU A C 1
ATOM 640 O O . LEU A 1 88 ? 3.264 -8.346 -32.486 1.00 54.62 88 LEU A O 1
#

InterPro domains:
  IPR023213 Chloramphenicol acetyltransferase-like domain superfamily [G3DSA:3.30.559.10] (19-88)

Sequence (88 aa):
MRLHGNSEQEGGSGGCAACAGKPHGSGNGGDELRFGSMVRVVKEALAQALVSYYAFASEVVSNSMGELELLCNNRGVDFIEVYADVQL

Organism: Vitis vinifera (NCBI:txid29760)

Secondary structure (DSSP, 8-state):
------------S-------PPP-----HHHHHHHHHHHHHHHHHHHHHHHHTGGGGSEEEE-TTS-EEEE-S---------------

pLDDT: mean 74.24, std 22.42, range [34.47, 97.06]

Foldseek 3Di:
DDDDDDDDDDDDDDDDDDDDDDDDDDDDPPVVVVVVVVVVVVVVVQVVVCVVVQQQQWDWDADPVRDTDTHSPSNGDDDDDDDDDDDD

Radius of gyration: 17.88 Å; chains: 1; bounding box: 42×36×50 Å

=== Feature glossary ===
Key to the feature types in this record:

pLDDT. pLDDT is the predicted lDDT-Cα score: AlphaFold's confidence that the local environment of each residue (all inter-atomic distances within 15 Å) is correctly placed. It is a per-residue number between 0 and 100, with higher meaning more reliable.

Radius of gyration, Cα contacts, bounding box. The geometric summary reports three shape descriptors. Rg (radius of gyration) measures how spread out the Cα atoms are about their centre of mass; compact globular proteins have small Rg, elongated or unfolded ones large. Cα contacts (<8 Å, |i−j|>4) count long-range residue pairs in spatial proximity — high for tightly packed folds, near zero for rods or random coil. The bounding-box extents give the protein's footprint along x, y, z in Å.

Backbone torsions (φ/ψ). Backbone dihedral angles. Every residue except chain termini has a φ (preceding-C → N → Cα → C) and a ψ (N → Cα → C → next-N). They are reported in degrees following the IUPAC sign convention. Secondary structure is essentially a statement about which (φ, ψ) basin each residue occupies.

Contact-map, Ramachandran, and PAE plots. Plot images: a contact map (which residues are close in 3D, as an N×N binary image), a Ramachandran scatter (backbone torsion angles, revealing secondary-structure composition at a glance), and — for AlphaFold structures — a PAE heatmap (pairwise prediction confidence).

Predicted aligned error. Predicted Aligned Error (PAE) is an AlphaFold confidence matrix: entry (i, j) is the expected error in the position of residue j, in ångströms, when the prediction is superimposed on the true structure at residue i. Low PAE within a block of residues means that block is internally rigid and well-predicted; high PAE between two blocks means their relative placement is uncertain even if each block individually is confident.

Secondary structure (3-state, P-SEA). Three-state secondary structure (P-SEA) collapses the eight DSSP classes into helix (a), strand (b), and coil (c). P-SEA assigns these from Cα geometry alone — distances and angles — without requiring backbone oxygens, so it works on any Cα trace.

Solvent-accessible surface area. Solvent-accessible surface area (SASA) is the area in Å² traced out by the centre of a 1.4 Å probe sphere (a water molecule) rolled over the protein's van der Waals surface (Shrake–Rupley / Lee–Richards construction). Buried residues have near-zero SASA; fully exposed residues can exceed 200 Å². The total SASA scales roughly with the number of surface residues.

Foldseek 3Di. The Foldseek 3Di string encodes local tertiary geometry as a 20-letter alphabet — one character per residue — derived from the relative positions of nearby Cα atoms. Unlike the amino-acid sequence, 3Di is a direct function of the 3D structure, so two proteins with the same fold have similar 3Di strings even at low sequence identity.

B-factor. For experimental (PDB) structures, the B-factor (temperature factor) quantifies the positional spread of each atom in the crystal — a combination of thermal vibration and static disorder — in units of Å². High B-factors mark flexible loops or poorly resolved regions; low B-factors mark the rigid, well-ordered core.

mmCIF coordinates. The mmCIF block holds the 3D Cartesian coordinates of each backbone atom (N, Cα, C, O) in ångströms. mmCIF is the PDB's canonical archive format — a tagged-loop text representation of the atomic model.

InterPro / GO / CATH / organism. Functional annotations link the protein to curated databases. InterPro entries identify conserved domains and families by matching the sequence against member-database signatures (Pfam, PROSITE, CDD, …). Gene Ontology (GO) terms describe molecular function, biological process, and cellular component in a controlled vocabulary. CATH places the structure in a hierarchical fold classification (Class/Architecture/Topology/Homologous-superfamily). The organism is the source species.

Rendered structure images. Structure images are PyMOL renders from six orthogonal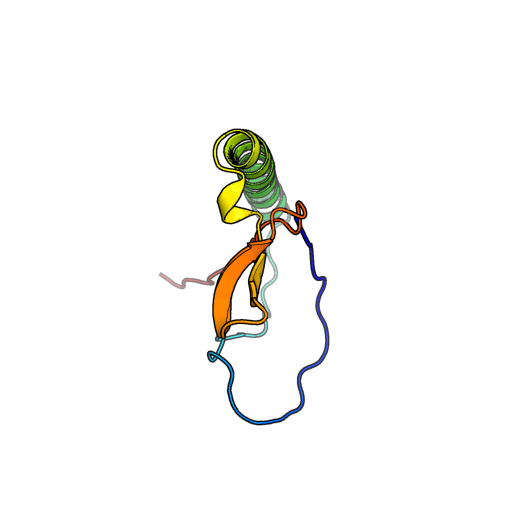 camera directions. Cartoon representation draws helices as coils and strands as arrows; sticks shows the backbone as bonds; surface shows the solvent-excluded envelope. Rainbow coloring maps sequence position to hue (blue→red, N→C); chain coloring assigns a distinct color per polypeptide.

Sequence. This is the polypeptide sequence — one letter per residue, N-terminus first. Length ranges from a few dozen residues for small domains to over a thousand for large multi-domain proteins.

Secondary structure (8-state, DSSP). The SS8 string is DSSP's per-residue secondary-structure call. α-helix (H) means an i→i+4 H-bond ladder; β-strand (E) means the residue participates in a β-sheet; 3₁₀ (G) and π (I) are tighter and wider helices; T/S are turns/bends; '-' is loop.

Nearest PDB structures. Structural nearest neighbors (via Foldseek easy-search vs the PDB). Reported per hit: target PDB id, E-value, and alignment TM-score. A TM-score above ~0.5 is the conventional threshold for 'same fold'.